Protein AF-A0A401TSN5-F1 (afdb_monomer)

Foldseek 3Di:
DLCCCVPPVVHPAAEEAEAELQNVVDVVVLVV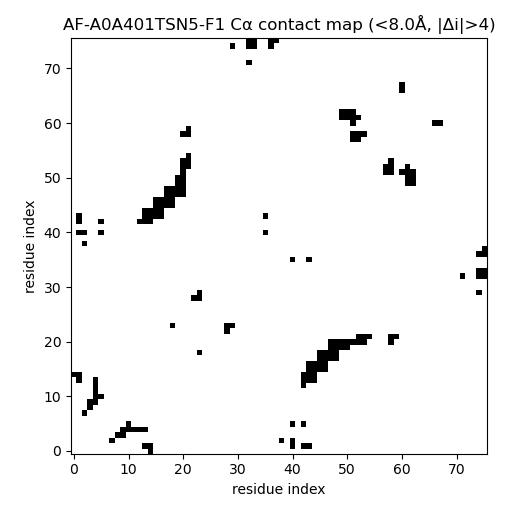LLVCVVSVSPRYHYHYPLCQDDDPGGRPCRPVVVVVVVSSVVSD

InterPro domains:
  IPR005474 Transketolase, N-terminal [PF00456] (8-55)
  IPR029061 Thiamin diphosphate-binding fold [SSF52518] (1-76)
  IPR051424 Transketolase-like [PTHR43195] (1-76)

Organism: Chiloscyllium punctatum (NCBI:txid137246)

Secondary structure (DSSP, 8-state):
-HHHIIIII-----EEEEEETTGGGSHHHHHHHHHHHHTT-TTEEEEEE--SB-SSSB-TTTT-HHHHHHHHHHT-

Radius of gyration: 13.78 Å; Cα contacts (8 Å, |Δi|>4): 89; chains: 1; bounding box: 30×22×36 Å

Nearest PDB structures (foldseek):
  4kxw-assembly1_A  TM=1.008E+00  e=6.211E-10  Homo sapiens
  6rjb-assembly1_B  TM=1.009E+00  e=1.056E-09  Homo sapiens
  6ha3-assembly1_A  TM=1.008E+00  e=1.288E-09  Homo sapiens
  3ooy-assembly1_A  TM=1.008E+00  e=1.794E-09  Homo sapiens
  6yak-assembly1_CCC  TM=9.016E-01  e=2.131E-03  Carboxydothermus hydrogenoformans

Mean predicted aligned error: 1.94 Å

Structure (mmCIF, N/CA/C/O backbone):
data_AF-A0A401TSN5-F1
#
_entry.id   AF-A0A401TSN5-F1
#
loop_
_atom_site.group_PDB
_atom_site.id
_atom_site.type_symbol
_atom_site.label_atom_id
_atom_site.label_alt_id
_atom_site.label_comp_id
_atom_site.label_asym_id
_atom_site.label_entity_id
_atom_site.label_seq_id
_atom_site.pdbx_PDB_ins_code
_atom_site.Cartn_x
_atom_site.Cartn_y
_atom_site.Cartn_z
_atom_site.occupancy
_atom_site.B_iso_or_equiv
_atom_site.auth_seq_id
_atom_site.auth_comp_id
_atom_site.auth_asym_id
_atom_site.auth_atom_id
_atom_site.pdbx_PDB_model_num
ATOM 1 N N . MET A 1 1 ? -4.694 8.386 9.805 1.00 97.69 1 MET A N 1
ATOM 2 C CA . MET A 1 1 ? -6.156 8.325 9.565 1.00 97.69 1 MET A CA 1
ATOM 3 C C . MET A 1 1 ? -6.742 6.964 9.932 1.00 97.69 1 MET A C 1
ATOM 5 O O . MET A 1 1 ? -7.526 6.920 10.864 1.00 97.69 1 MET A O 1
ATOM 9 N N . ALA A 1 2 ? -6.348 5.855 9.289 1.00 98.75 2 ALA A N 1
ATOM 10 C CA . ALA A 1 2 ? -6.944 4.533 9.557 1.00 98.75 2 ALA A CA 1
ATOM 11 C C . ALA A 1 2 ? -6.830 4.092 11.030 1.00 98.75 2 ALA A C 1
ATOM 13 O O . ALA A 1 2 ? -7.825 3.698 11.637 1.00 98.75 2 ALA A O 1
ATOM 14 N N . TYR A 1 3 ? -5.644 4.266 11.625 1.00 98.75 3 TYR A N 1
ATOM 15 C CA . TYR A 1 3 ? -5.408 4.022 13.051 1.00 98.75 3 TYR A CA 1
ATOM 16 C C . TYR A 1 3 ? -6.360 4.828 13.946 1.00 98.75 3 TYR A C 1
ATOM 18 O O . TYR A 1 3 ? -6.979 4.277 14.851 1.00 98.75 3 TYR A O 1
ATOM 26 N N . THR A 1 4 ? -6.535 6.119 13.653 1.00 98.88 4 THR A N 1
ATOM 27 C CA . THR A 1 4 ? -7.460 6.996 14.380 1.00 98.88 4 THR A CA 1
ATOM 28 C C . THR A 1 4 ? -8.901 6.516 14.273 1.00 98.88 4 THR A C 1
ATOM 30 O O . THR A 1 4 ? -9.550 6.347 15.302 1.00 98.88 4 THR A O 1
ATOM 33 N N . GLY A 1 5 ? -9.365 6.200 13.061 1.00 98.75 5 GLY A N 1
ATOM 34 C CA . GLY A 1 5 ? -10.718 5.690 12.834 1.00 98.75 5 GLY A CA 1
ATOM 35 C C . GLY A 1 5 ? -11.012 4.412 13.611 1.00 98.75 5 GLY A C 1
ATOM 36 O O . GLY A 1 5 ? -12.088 4.274 14.189 1.00 98.75 5 GLY A O 1
ATOM 37 N N . LYS A 1 6 ? -10.027 3.509 13.684 1.00 98.62 6 LYS A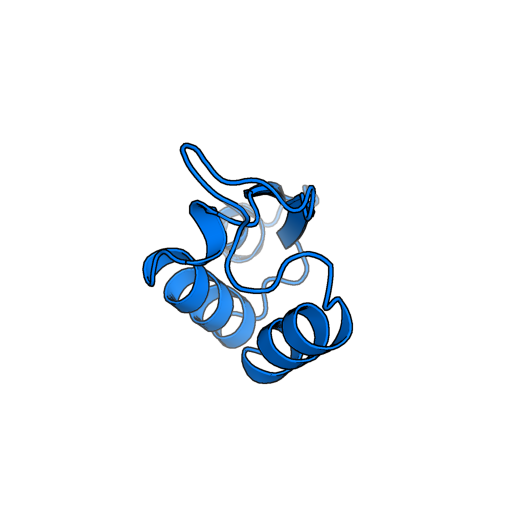 N 1
ATOM 38 C CA . LYS A 1 6 ? -10.155 2.223 14.372 1.00 98.62 6 LYS A CA 1
ATOM 39 C C . LYS A 1 6 ? -10.081 2.345 15.895 1.00 98.62 6 LYS A C 1
ATOM 41 O O . LYS A 1 6 ? -10.912 1.768 16.592 1.00 98.62 6 LYS A O 1
ATOM 46 N N . TYR A 1 7 ? -9.089 3.065 16.416 1.00 98.50 7 TYR A N 1
ATOM 47 C CA . TYR A 1 7 ? -8.741 3.011 17.840 1.00 98.50 7 TYR A CA 1
ATOM 48 C C . TYR A 1 7 ? -9.229 4.203 18.664 1.00 98.50 7 TYR A C 1
ATOM 50 O O . TYR A 1 7 ? -9.439 4.043 19.866 1.00 98.50 7 TYR A O 1
ATOM 58 N N . PHE A 1 8 ? -9.438 5.366 18.046 1.00 98.62 8 PHE A N 1
ATOM 59 C CA . PHE A 1 8 ? -9.858 6.580 18.748 1.00 98.62 8 PHE A CA 1
ATOM 60 C C . PHE A 1 8 ? -11.306 6.944 18.426 1.00 98.62 8 PHE A C 1
ATOM 62 O O . PHE A 1 8 ? -12.147 6.912 19.323 1.00 98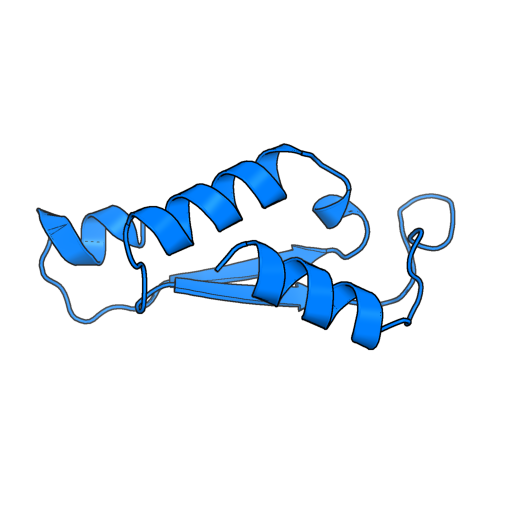.62 8 PHE A O 1
ATOM 69 N N . ASP A 1 9 ? -11.616 7.204 17.155 1.00 98.62 9 ASP A N 1
ATOM 70 C CA . ASP A 1 9 ? -12.956 7.645 16.746 1.00 98.62 9 ASP A CA 1
ATOM 71 C C . ASP A 1 9 ? -13.988 6.517 16.865 1.00 98.62 9 ASP A C 1
ATOM 73 O O . ASP A 1 9 ? -15.174 6.776 17.060 1.00 98.62 9 ASP A O 1
ATOM 77 N N . LYS A 1 10 ? -13.539 5.260 16.723 1.00 98.06 10 LYS A N 1
ATOM 78 C CA . LYS A 1 10 ? -14.392 4.063 16.635 1.00 98.06 10 LYS A CA 1
ATOM 79 C C . LYS A 1 10 ? -15.496 4.220 15.583 1.00 98.06 10 LYS A C 1
ATOM 81 O O . LYS A 1 10 ? -16.640 3.817 15.789 1.00 98.06 10 LYS A O 1
ATOM 86 N N . ALA A 1 11 ? -15.141 4.825 14.455 1.00 98.19 11 ALA A N 1
ATOM 87 C CA . ALA A 1 11 ? -16.056 5.114 13.364 1.00 98.19 11 ALA A CA 1
ATOM 88 C C . ALA A 1 11 ? -15.970 4.043 12.269 1.00 98.19 11 ALA A C 1
ATOM 90 O O . ALA A 1 11 ? -14.963 3.356 12.112 1.00 98.19 11 ALA A O 1
ATOM 91 N N . SER A 1 12 ? -17.028 3.920 11.469 1.00 98.44 12 SER A N 1
ATOM 92 C CA . SER A 1 12 ? -17.136 2.899 10.419 1.00 98.44 12 SER A CA 1
ATOM 93 C C . SER A 1 12 ? -16.447 3.272 9.100 1.00 98.44 12 SER A C 1
ATOM 95 O O . SER A 1 12 ? -16.570 2.533 8.122 1.00 98.44 12 SER A O 1
ATOM 97 N N . TYR A 1 13 ? -15.770 4.423 9.021 1.00 98.69 13 TYR A N 1
ATOM 98 C CA . TYR A 1 13 ? -15.137 4.861 7.780 1.00 98.69 13 TYR A CA 1
ATOM 99 C C . TYR A 1 13 ? -13.892 4.026 7.449 1.00 98.69 13 TYR A C 1
ATOM 101 O O . TYR A 1 13 ? -13.167 3.548 8.324 1.00 98.69 13 TYR A O 1
ATOM 109 N N . ARG A 1 14 ? -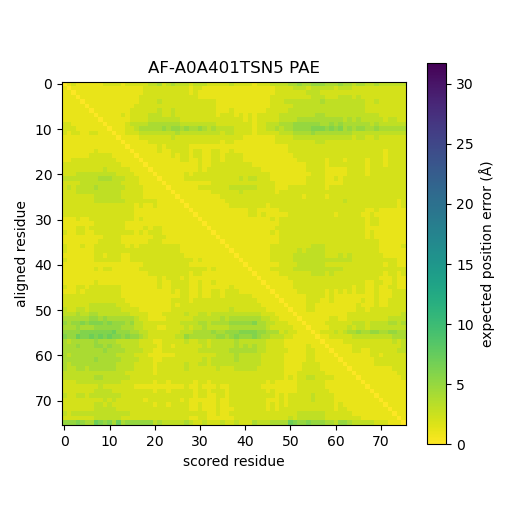13.628 3.888 6.149 1.00 98.88 14 ARG A N 1
ATOM 110 C CA . ARG A 1 14 ? -12.411 3.276 5.606 1.00 98.88 14 ARG A CA 1
ATOM 111 C C . ARG A 1 14 ? -11.512 4.349 5.011 1.00 98.88 14 ARG A C 1
ATOM 113 O O . ARG A 1 14 ? -11.989 5.404 4.599 1.00 98.88 14 ARG A O 1
ATOM 120 N N . VAL A 1 15 ? -10.220 4.059 4.948 1.00 98.88 15 VAL A N 1
ATOM 121 C CA . VAL A 1 15 ? -9.209 4.928 4.346 1.00 98.88 15 VAL A CA 1
ATOM 122 C C . VAL A 1 15 ? -8.658 4.247 3.103 1.00 98.88 15 VAL A C 1
ATOM 124 O O . VAL A 1 15 ? -8.302 3.073 3.150 1.00 98.88 15 VAL A O 1
ATOM 127 N N . TYR A 1 16 ? -8.578 4.992 2.005 1.00 98.81 16 TYR A N 1
ATOM 128 C CA . TYR A 1 16 ? -8.019 4.534 0.736 1.00 98.81 16 TYR A CA 1
ATOM 129 C C . TYR A 1 16 ? -6.827 5.419 0.378 1.00 98.81 16 TYR A C 1
ATOM 131 O O . TYR A 1 16 ? -6.912 6.640 0.505 1.00 98.81 16 TYR A O 1
ATOM 139 N N . CYS A 1 17 ? -5.727 4.807 -0.044 1.00 98.75 17 CYS A N 1
ATOM 140 C CA . CYS A 1 17 ? -4.502 5.492 -0.438 1.00 98.75 17 CYS A CA 1
ATOM 141 C C . CYS A 1 17 ? -4.050 4.958 -1.799 1.00 98.75 17 CYS A C 1
ATOM 143 O O . CYS A 1 17 ? -3.904 3.749 -1.957 1.00 98.75 17 CYS A O 1
ATOM 145 N N . LEU A 1 18 ? -3.877 5.851 -2.773 1.00 98.75 18 LEU A N 1
ATOM 146 C CA . LEU A 1 18 ? -3.308 5.534 -4.080 1.00 98.75 18 LEU A CA 1
ATOM 147 C C . LEU A 1 18 ? -1.806 5.822 -4.033 1.00 98.75 18 LEU A C 1
ATOM 149 O O . LEU A 1 18 ? -1.427 6.908 -3.605 1.00 98.75 18 LEU A O 1
ATOM 153 N N . ILE A 1 19 ? -0.994 4.859 -4.461 1.00 98.69 19 ILE A N 1
ATOM 154 C CA . ILE A 1 19 ? 0.470 4.898 -4.405 1.00 98.69 19 ILE A CA 1
ATOM 155 C C . ILE A 1 19 ? 1.004 4.604 -5.804 1.00 98.69 19 ILE A C 1
ATOM 157 O O . ILE A 1 19 ? 0.593 3.618 -6.418 1.00 98.69 19 ILE A O 1
ATOM 161 N N . GLY A 1 20 ? 1.924 5.424 -6.307 1.00 98.50 20 GLY A N 1
ATOM 162 C CA . GLY A 1 20 ? 2.587 5.150 -7.586 1.00 98.50 20 GLY A CA 1
ATOM 163 C C . GLY A 1 20 ? 3.591 3.994 -7.494 1.00 98.50 20 GLY A C 1
ATOM 164 O O . GLY A 1 20 ? 4.241 3.788 -6.468 1.00 98.50 20 GLY A O 1
ATOM 165 N N . ASP A 1 21 ? 3.798 3.252 -8.579 1.00 97.94 21 ASP A N 1
ATOM 166 C CA . ASP A 1 21 ? 4.854 2.235 -8.636 1.00 97.94 21 ASP A CA 1
ATOM 167 C C . ASP A 1 21 ? 6.266 2.806 -8.442 1.00 97.94 21 ASP A C 1
ATOM 169 O O . ASP A 1 21 ? 7.075 2.201 -7.735 1.00 97.94 21 ASP A O 1
ATOM 173 N N . GLY A 1 22 ? 6.557 3.982 -8.999 1.00 97.94 22 GLY A N 1
ATOM 174 C CA . GLY A 1 22 ? 7.790 4.722 -8.732 1.00 97.94 22 GLY A CA 1
ATOM 175 C C . GLY A 1 22 ? 7.918 5.131 -7.261 1.00 97.94 22 GLY A C 1
ATOM 176 O O . GLY A 1 22 ? 8.959 4.887 -6.650 1.00 97.94 22 GLY A O 1
ATOM 177 N N . GLU A 1 23 ? 6.838 5.668 -6.679 1.00 98.12 23 GLU A N 1
ATOM 178 C CA . GLU A 1 23 ? 6.748 6.078 -5.267 1.00 98.12 23 GLU A CA 1
ATOM 179 C C . GLU A 1 23 ? 7.000 4.905 -4.308 1.00 98.12 23 GLU A C 1
ATOM 181 O O . GLU A 1 23 ? 7.648 5.077 -3.280 1.00 98.12 23 GLU A O 1
ATOM 186 N N . SER A 1 24 ? 6.602 3.681 -4.680 1.00 97.19 24 SER A N 1
ATOM 187 C CA . SER A 1 24 ? 6.861 2.467 -3.887 1.00 97.19 24 SER A CA 1
ATOM 188 C C . SER A 1 24 ? 8.348 2.119 -3.693 1.00 97.19 24 SER A C 1
ATOM 190 O O . SER A 1 24 ? 8.676 1.188 -2.950 1.00 97.19 24 SER A O 1
ATOM 192 N N . SER A 1 25 ? 9.257 2.851 -4.344 1.00 97.12 25 SER A N 1
ATOM 193 C CA . SER A 1 25 ? 10.704 2.754 -4.116 1.00 97.12 25 SER A CA 1
ATOM 194 C C . SER A 1 25 ? 11.150 3.449 -2.825 1.00 97.12 25 SER A C 1
ATOM 196 O O . SER A 1 25 ? 12.220 3.128 -2.310 1.00 97.12 25 SER A O 1
ATOM 198 N N . GLU A 1 26 ? 10.346 4.370 -2.288 1.00 98.31 26 GLU A N 1
ATOM 199 C CA . GLU A 1 26 ? 10.636 5.061 -1.033 1.00 98.31 26 GLU A CA 1
ATOM 200 C C . GLU A 1 26 ? 10.436 4.128 0.168 1.00 98.31 26 GLU A C 1
ATOM 202 O O . GLU A 1 26 ? 9.395 3.484 0.330 1.00 98.31 26 GLU A O 1
ATOM 207 N N . GLY A 1 27 ? 11.437 4.064 1.052 1.00 98.19 27 GLY A N 1
ATOM 208 C CA . GLY A 1 27 ? 11.425 3.171 2.218 1.00 98.19 27 GLY A CA 1
ATOM 209 C C . GLY A 1 27 ? 10.254 3.425 3.174 1.00 98.19 27 GLY A C 1
ATOM 210 O O . GLY A 1 27 ? 9.719 2.487 3.764 1.00 98.19 27 GLY A O 1
ATOM 211 N N . SER A 1 28 ? 9.796 4.674 3.254 1.00 98.44 28 SER A N 1
ATOM 212 C CA . SER A 1 28 ? 8.665 5.095 4.086 1.00 98.44 28 SER A CA 1
ATOM 213 C C . SER A 1 28 ? 7.352 4.386 3.728 1.00 98.44 28 SER A C 1
ATOM 215 O O . SER A 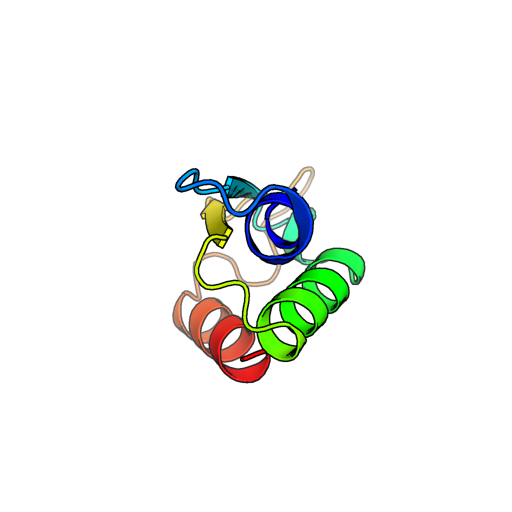1 28 ? 6.528 4.149 4.613 1.00 98.44 28 SER A O 1
ATOM 217 N N . ILE A 1 29 ? 7.162 3.971 2.468 1.00 98.56 29 ILE A N 1
ATOM 218 C CA . ILE A 1 29 ? 6.002 3.161 2.062 1.00 98.56 29 ILE A CA 1
ATOM 219 C C . ILE A 1 29 ? 6.024 1.805 2.777 1.00 98.56 29 ILE A C 1
ATOM 221 O O . ILE A 1 29 ? 5.002 1.349 3.289 1.00 98.56 29 ILE A O 1
ATOM 225 N N . TRP A 1 30 ? 7.193 1.178 2.881 1.00 98.31 30 TRP A N 1
ATOM 226 C CA . TRP A 1 30 ? 7.358 -0.131 3.517 1.00 98.31 30 TRP A CA 1
ATOM 227 C C . TRP A 1 30 ? 7.306 -0.049 5.046 1.00 98.31 30 TRP A C 1
ATOM 229 O O . TRP A 1 30 ? 6.757 -0.946 5.689 1.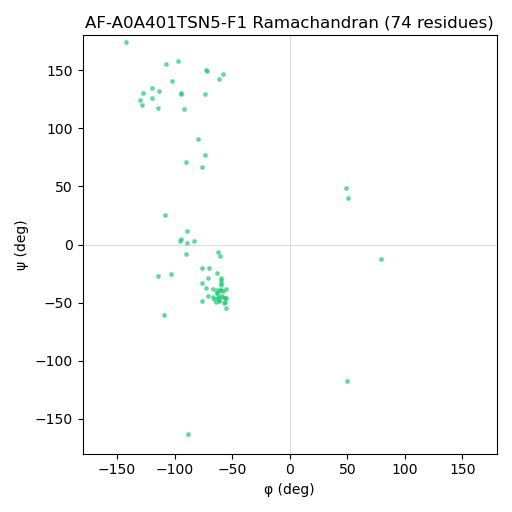00 98.31 30 TRP A O 1
ATOM 239 N N . GLU A 1 31 ? 7.781 1.053 5.632 1.00 98.75 31 GLU A N 1
ATOM 240 C CA . GLU A 1 31 ? 7.551 1.370 7.048 1.00 98.75 31 GLU A CA 1
ATOM 241 C C . GLU A 1 31 ? 6.050 1.497 7.352 1.00 98.75 31 GLU A C 1
ATOM 243 O O . GLU A 1 31 ? 5.561 0.926 8.331 1.00 98.75 31 GLU A O 1
ATOM 248 N N . ALA A 1 32 ? 5.291 2.182 6.487 1.00 98.62 32 ALA A N 1
ATOM 249 C CA . ALA A 1 32 ? 3.844 2.317 6.627 1.00 98.62 32 ALA A CA 1
ATOM 250 C C . ALA A 1 32 ? 3.102 0.979 6.449 1.00 98.62 32 ALA A C 1
ATOM 252 O O . ALA A 1 32 ? 2.157 0.710 7.194 1.00 98.62 32 ALA A O 1
ATOM 253 N N . MET A 1 33 ? 3.541 0.120 5.519 1.00 98.50 33 MET A N 1
ATOM 254 C CA . MET A 1 33 ? 3.003 -1.239 5.345 1.00 98.50 33 MET A CA 1
ATOM 255 C C . MET A 1 33 ? 3.215 -2.090 6.607 1.00 98.50 33 MET A C 1
ATOM 257 O O . MET A 1 33 ? 2.257 -2.667 7.122 1.00 98.50 33 MET A O 1
ATOM 261 N N . ALA A 1 34 ? 4.432 -2.093 7.168 1.00 98.69 34 ALA A N 1
ATOM 262 C CA . ALA A 1 34 ? 4.733 -2.793 8.420 1.00 98.69 34 ALA A CA 1
ATOM 263 C C . ALA A 1 34 ? 3.938 -2.232 9.614 1.00 98.69 34 ALA A C 1
ATOM 265 O O . ALA A 1 34 ? 3.458 -2.983 10.464 1.00 98.69 34 ALA A O 1
ATOM 266 N N . PHE A 1 35 ? 3.756 -0.908 9.685 1.00 98.81 35 PHE A N 1
ATOM 267 C CA . PHE A 1 35 ? 2.914 -0.275 10.703 1.00 98.81 35 PHE A CA 1
ATOM 268 C C . PHE A 1 35 ? 1.452 -0.725 10.579 1.00 98.81 35 PHE A C 1
ATOM 270 O O . PHE A 1 35 ? 0.809 -1.052 11.581 1.00 98.81 35 PHE A O 1
ATOM 277 N N . ALA A 1 36 ? 0.915 -0.750 9.357 1.00 98.75 36 ALA A N 1
ATOM 278 C CA . ALA A 1 36 ? -0.467 -1.130 9.102 1.00 98.75 36 ALA A CA 1
ATOM 279 C C . ALA A 1 36 ? -0.747 -2.585 9.492 1.00 98.75 36 ALA A C 1
ATOM 281 O O . ALA A 1 36 ? -1.779 -2.847 10.117 1.00 98.75 36 ALA A O 1
ATOM 282 N N . SER A 1 37 ? 0.167 -3.511 9.189 1.00 98.62 37 SER A N 1
ATOM 283 C CA . SER A 1 37 ? 0.026 -4.919 9.566 1.00 98.62 37 SER A CA 1
ATOM 284 C C . SER A 1 37 ? 0.197 -5.135 11.071 1.00 98.62 37 SER A C 1
ATOM 286 O O . SER A 1 37 ? -0.650 -5.785 11.690 1.00 98.62 37 SER A O 1
ATOM 288 N N . PHE A 1 38 ? 1.203 -4.512 11.699 1.00 98.69 38 PHE A N 1
ATOM 289 C CA . PHE A 1 38 ? 1.424 -4.590 13.148 1.00 98.69 38 PHE A CA 1
ATOM 290 C C . PHE A 1 38 ? 0.184 -4.150 13.940 1.00 98.69 38 PHE A C 1
ATOM 292 O O . PHE A 1 38 ? -0.262 -4.846 14.855 1.00 98.69 38 PHE A O 1
ATOM 299 N N . TYR A 1 39 ? -0.427 -3.031 13.542 1.00 98.75 39 TYR A N 1
ATOM 300 C CA . TYR A 1 39 ? -1.656 -2.517 14.151 1.00 98.75 39 TYR A CA 1
ATOM 301 C C . TYR A 1 39 ? -2.942 -3.051 13.509 1.00 98.75 39 TYR A C 1
ATOM 303 O O . TYR A 1 39 ? -4.025 -2.552 13.808 1.00 98.75 39 TYR A O 1
ATOM 311 N N . LYS A 1 40 ? -2.858 -4.074 12.651 1.00 98.50 40 LYS A N 1
ATOM 312 C CA . LYS A 1 40 ? -4.010 -4.763 12.051 1.00 98.50 40 LYS A CA 1
ATOM 313 C C . LYS A 1 40 ? -5.036 -3.795 11.449 1.00 98.50 40 LYS A C 1
ATOM 315 O O . LYS A 1 40 ? -6.227 -3.892 11.751 1.00 98.50 40 LYS A O 1
ATOM 320 N N . LEU A 1 41 ? -4.597 -2.827 10.647 1.00 98.75 41 LEU A N 1
ATOM 321 C CA . LEU A 1 41 ? -5.451 -1.783 10.065 1.00 98.75 41 LEU A CA 1
ATOM 322 C C . LEU A 1 41 ? -6.304 -2.308 8.892 1.00 98.75 41 LEU A C 1
ATOM 324 O O . LEU A 1 41 ? -6.165 -1.876 7.755 1.00 98.75 41 LEU A O 1
ATOM 328 N N . ASP A 1 42 ? -7.242 -3.208 9.186 1.00 98.56 42 ASP A N 1
ATOM 329 C CA . ASP A 1 42 ? -8.245 -3.772 8.260 1.00 98.56 42 ASP A CA 1
ATOM 330 C C . ASP A 1 42 ? -9.207 -2.736 7.630 1.00 98.56 42 ASP A C 1
ATOM 332 O O . ASP A 1 42 ? -9.949 -3.043 6.687 1.00 98.56 42 ASP A O 1
ATOM 336 N N . ASN A 1 43 ? -9.185 -1.492 8.116 1.00 98.81 43 ASN A N 1
ATOM 337 C CA . ASN A 1 43 ? -9.906 -0.345 7.567 1.00 98.81 43 ASN A CA 1
ATOM 338 C C . ASN A 1 43 ? -9.071 0.522 6.603 1.00 98.81 43 ASN A C 1
ATOM 340 O O . ASN A 1 43 ? -9.584 1.536 6.126 1.00 98.81 43 ASN A O 1
ATOM 344 N N . LEU A 1 44 ? -7.827 0.137 6.297 1.00 98.88 44 LEU A N 1
ATOM 345 C CA . LEU A 1 44 ? -6.970 0.764 5.286 1.00 98.88 44 LEU A CA 1
ATOM 346 C C . LEU A 1 44 ? -6.935 -0.078 4.001 1.00 98.88 44 LEU A C 1
ATOM 348 O O . LEU A 1 44 ? -6.869 -1.303 4.054 1.00 98.88 44 LEU A O 1
ATOM 352 N N . VAL A 1 45 ? -6.952 0.581 2.843 1.00 98.81 45 VAL A N 1
ATOM 353 C CA . VAL A 1 45 ? -6.692 -0.030 1.533 1.00 98.81 45 VAL A CA 1
ATOM 354 C C . VAL A 1 45 ? -5.623 0.785 0.819 1.00 98.81 45 VAL A C 1
ATOM 356 O O . VAL A 1 45 ? -5.828 1.968 0.547 1.00 98.81 45 VAL A O 1
ATOM 359 N N . ALA A 1 46 ? -4.501 0.146 0.499 1.00 98.56 46 ALA A N 1
ATOM 360 C CA . ALA A 1 46 ? -3.494 0.695 -0.398 1.00 98.56 46 ALA A CA 1
ATOM 361 C C . ALA A 1 46 ? -3.754 0.187 -1.823 1.00 98.56 46 ALA A C 1
ATOM 363 O O . ALA A 1 46 ? -3.942 -1.010 -2.039 1.00 98.56 46 ALA A O 1
ATOM 364 N N . ILE A 1 47 ? -3.785 1.100 -2.786 1.00 98.75 47 ILE A N 1
ATOM 365 C CA . ILE A 1 47 ? -3.969 0.825 -4.208 1.00 98.75 47 ILE A CA 1
ATOM 366 C C . ILE A 1 47 ? -2.665 1.218 -4.886 1.00 98.75 47 ILE A C 1
ATOM 368 O O . ILE A 1 47 ? -2.284 2.383 -4.845 1.00 98.75 47 ILE A O 1
ATOM 372 N N . PHE A 1 48 ? -1.983 0.255 -5.494 1.00 98.38 48 PHE A N 1
ATOM 373 C CA . PHE A 1 48 ? -0.759 0.517 -6.242 1.00 98.38 48 PHE A CA 1
ATOM 374 C C . PHE A 1 48 ? -1.113 0.778 -7.709 1.00 98.38 48 PHE A C 1
ATOM 376 O O . PHE A 1 48 ? -1.639 -0.112 -8.381 1.00 98.38 48 PHE A O 1
ATOM 383 N N . ASP A 1 49 ? -0.828 1.984 -8.199 1.00 98.56 49 ASP A N 1
ATOM 384 C CA . ASP A 1 49 ? -0.865 2.309 -9.624 1.00 98.56 49 ASP A CA 1
ATOM 385 C C . ASP A 1 49 ? 0.418 1.804 -10.291 1.00 98.56 49 ASP A C 1
ATOM 387 O O . ASP A 1 49 ? 1.448 2.480 -10.322 1.00 98.56 49 ASP A O 1
ATOM 391 N N . VAL A 1 50 ? 0.358 0.566 -10.784 1.00 98.38 50 VAL A N 1
ATOM 392 C CA . VAL A 1 50 ? 1.463 -0.086 -11.492 1.00 98.38 50 VAL A CA 1
ATOM 393 C C . VAL A 1 50 ? 1.358 0.203 -12.986 1.00 98.38 50 VAL A C 1
ATOM 395 O O . VAL A 1 50 ? 1.007 -0.667 -13.782 1.00 98.38 50 VAL A O 1
ATOM 398 N N . ASN A 1 51 ? 1.638 1.455 -13.355 1.00 98.25 51 ASN A N 1
ATOM 399 C CA . ASN A 1 51 ? 1.568 1.939 -14.736 1.00 98.25 51 ASN A CA 1
ATOM 400 C C . ASN A 1 51 ? 2.881 1.767 -15.529 1.00 98.25 51 ASN A C 1
ATOM 402 O O . ASN A 1 51 ? 2.929 2.132 -16.707 1.00 98.25 51 ASN A O 1
ATOM 406 N N . ARG A 1 52 ? 3.915 1.176 -14.903 1.00 98.25 52 ARG A N 1
ATOM 407 C CA . ARG A 1 52 ? 5.250 0.838 -15.431 1.00 98.25 52 ARG A CA 1
ATOM 408 C C . ARG A 1 52 ? 6.236 1.998 -15.505 1.00 98.25 52 ARG A C 1
ATOM 410 O O . ARG A 1 52 ? 7.414 1.735 -15.765 1.00 98.25 52 ARG A O 1
ATOM 417 N N . LEU A 1 53 ? 5.815 3.2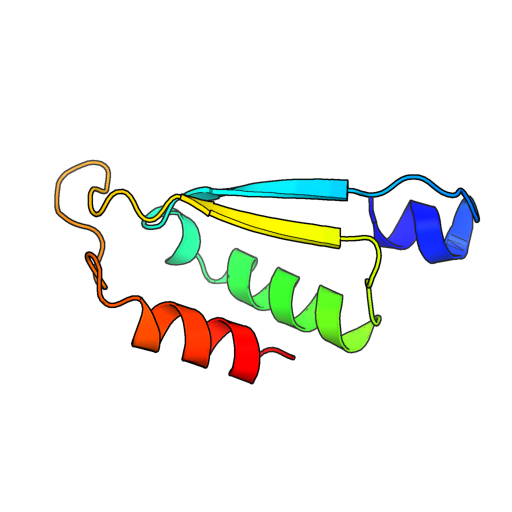47 -15.348 1.00 98.00 53 LEU A N 1
ATOM 418 C CA . LEU A 1 53 ? 6.633 4.417 -15.662 1.00 98.00 53 LEU A CA 1
ATOM 419 C C . LEU A 1 53 ? 6.858 5.292 -14.427 1.00 98.00 53 LEU A C 1
ATOM 421 O O . LEU A 1 53 ? 5.925 5.754 -13.785 1.00 98.00 53 LEU A O 1
ATOM 425 N N . GLY A 1 54 ? 8.128 5.574 -14.141 1.00 95.56 54 GLY A N 1
ATOM 426 C CA . GLY A 1 54 ? 8.528 6.643 -13.235 1.00 95.56 54 GLY A CA 1
ATOM 427 C C . GLY A 1 54 ? 8.698 7.973 -13.973 1.00 95.56 54 GLY A C 1
ATOM 428 O O . GLY A 1 54 ? 8.263 8.147 -15.110 1.00 95.56 54 GLY A O 1
ATOM 429 N N . GLN A 1 55 ? 9.381 8.923 -13.330 1.00 97.25 55 GLN A N 1
ATOM 430 C CA . GLN A 1 55 ? 9.570 10.267 -13.887 1.00 97.25 55 GLN A CA 1
ATOM 431 C C . GLN A 1 55 ? 10.431 10.282 -15.162 1.00 97.25 55 GLN A C 1
ATOM 433 O O . GLN A 1 55 ? 10.093 10.968 -16.123 1.00 97.25 55 GLN A O 1
ATOM 438 N N . SER A 1 56 ? 11.568 9.578 -15.156 1.00 97.12 56 SER A N 1
ATOM 439 C CA . SER A 1 56 ? 12.543 9.584 -16.261 1.00 97.12 56 SER A CA 1
ATOM 440 C C . SER A 1 56 ? 12.682 8.238 -16.963 1.00 97.12 56 SER A C 1
ATOM 442 O O . SER A 1 56 ? 13.044 8.193 -18.134 1.00 97.12 56 SER A O 1
ATOM 444 N N . GLU A 1 57 ? 12.405 7.143 -16.258 1.00 97.25 57 GLU A N 1
ATOM 445 C CA . GLU A 1 57 ? 12.558 5.777 -16.752 1.00 97.25 57 GLU A CA 1
ATOM 446 C C . GLU A 1 57 ? 11.428 4.882 -16.241 1.00 97.25 57 GLU A C 1
ATOM 448 O O . GLU A 1 57 ? 10.601 5.289 -15.426 1.00 97.25 57 GLU A O 1
ATOM 453 N N . ALA A 1 58 ? 11.389 3.640 -16.723 1.00 97.94 58 ALA A N 1
ATOM 454 C CA . ALA A 1 58 ? 10.458 2.646 -16.212 1.00 97.94 58 ALA A CA 1
ATOM 455 C C . ALA A 1 58 ? 10.705 2.362 -14.720 1.00 97.94 58 ALA A C 1
ATOM 457 O O . ALA A 1 58 ? 11.854 2.261 -14.288 1.00 97.94 58 ALA A O 1
ATOM 458 N N . ALA A 1 59 ? 9.629 2.158 -13.958 1.00 97.56 59 ALA A N 1
ATOM 459 C CA . ALA A 1 59 ? 9.727 1.706 -12.576 1.00 97.56 59 ALA A CA 1
ATOM 460 C C . ALA A 1 59 ? 10.475 0.355 -12.508 1.00 97.56 59 ALA A C 1
ATOM 462 O O . ALA A 1 59 ? 10.327 -0.468 -13.425 1.00 97.56 59 ALA A O 1
ATOM 463 N N . PRO A 1 60 ? 11.253 0.073 -11.442 1.00 97.56 60 PRO A N 1
ATOM 464 C CA . PRO A 1 60 ? 12.166 -1.074 -11.411 1.00 97.56 60 PRO A CA 1
ATOM 465 C C . PRO A 1 60 ? 11.503 -2.427 -11.698 1.00 97.56 60 PRO A C 1
ATOM 467 O O . PRO A 1 60 ? 12.082 -3.271 -12.382 1.00 97.56 60 PRO A O 1
ATOM 470 N N . LEU A 1 61 ? 10.278 -2.628 -11.202 1.00 97.81 61 LEU A N 1
ATOM 471 C CA . LEU A 1 61 ? 9.536 -3.882 -11.356 1.00 97.81 61 LEU A CA 1
ATOM 472 C C . LEU A 1 61 ? 8.660 -3.922 -12.615 1.00 97.81 61 LEU A C 1
ATOM 474 O O . LEU A 1 61 ? 8.148 -4.983 -12.963 1.00 97.81 61 LEU A O 1
ATOM 478 N N . LYS A 1 62 ? 8.511 -2.808 -13.342 1.00 97.88 62 LYS A N 1
ATOM 479 C CA . LYS A 1 62 ? 7.671 -2.710 -14.544 1.00 97.88 62 LYS A CA 1
ATOM 480 C C . LYS A 1 62 ? 6.262 -3.275 -14.275 1.00 97.88 62 LYS A C 1
ATOM 482 O O . LYS A 1 62 ? 5.560 -2.757 -13.425 1.00 97.88 62 LYS A O 1
ATOM 487 N N . HIS A 1 63 ? 5.863 -4.338 -14.975 1.00 98.44 63 HIS A N 1
ATOM 488 C CA . HIS A 1 63 ? 4.595 -5.049 -14.760 1.00 98.44 63 HIS A CA 1
ATOM 489 C C . HIS A 1 63 ? 4.791 -6.435 -14.117 1.00 98.44 63 HIS A C 1
ATOM 491 O O . HIS A 1 63 ? 3.976 -7.332 -14.323 1.00 98.44 63 HIS A O 1
ATOM 497 N N . ASP A 1 64 ? 5.875 -6.657 -13.369 1.00 98.31 64 ASP A N 1
ATOM 498 C CA . ASP A 1 64 ? 6.053 -7.889 -12.593 1.00 98.31 64 ASP A CA 1
ATOM 499 C C . ASP A 1 64 ? 5.135 -7.876 -11.358 1.00 98.31 64 ASP A C 1
ATOM 501 O O . ASP A 1 64 ? 5.538 -7.592 -10.226 1.00 98.31 64 ASP A O 1
ATOM 505 N N . MET A 1 65 ? 3.854 -8.153 -11.606 1.00 98.38 65 MET A N 1
ATOM 506 C CA . MET A 1 65 ? 2.796 -8.133 -10.595 1.00 98.38 65 MET A CA 1
ATOM 507 C C . MET A 1 65 ? 3.008 -9.182 -9.503 1.00 98.38 65 MET A C 1
ATOM 509 O O . MET A 1 65 ? 2.528 -9.005 -8.382 1.00 98.38 65 MET A O 1
ATOM 513 N N . ASP A 1 66 ? 3.744 -10.252 -9.802 1.00 98.56 66 ASP A N 1
ATOM 514 C CA . ASP A 1 66 ? 4.036 -11.298 -8.832 1.00 98.56 66 ASP A CA 1
ATOM 515 C C . ASP A 1 66 ? 5.042 -10.813 -7.786 1.00 98.56 66 ASP A C 1
ATOM 517 O O . ASP A 1 66 ? 4.900 -11.131 -6.604 1.00 98.56 66 ASP A O 1
ATOM 521 N N . VAL A 1 67 ? 6.037 -10.006 -8.176 1.00 98.31 67 VAL A N 1
ATOM 522 C CA . VAL A 1 67 ? 6.942 -9.376 -7.203 1.00 98.31 67 VAL A CA 1
ATOM 523 C C . VAL A 1 67 ? 6.194 -8.365 -6.336 1.00 98.31 67 VAL A C 1
ATOM 525 O O . VAL A 1 67 ? 6.374 -8.398 -5.118 1.00 98.31 67 VAL A O 1
ATOM 528 N N . TYR A 1 68 ? 5.343 -7.510 -6.917 1.00 98.38 68 TYR A N 1
ATOM 529 C CA . TYR A 1 68 ? 4.516 -6.580 -6.132 1.00 98.38 68 TYR A CA 1
ATOM 530 C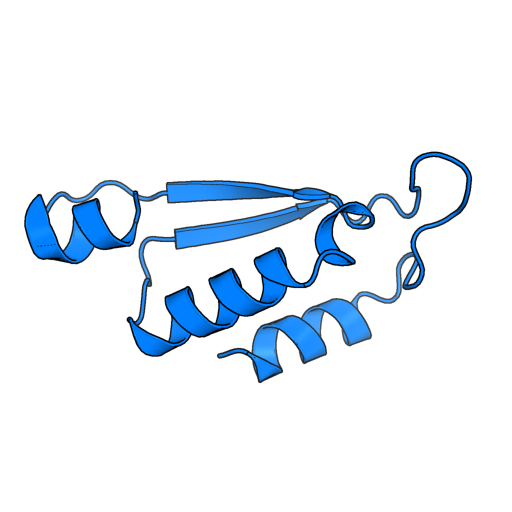 C . TYR A 1 68 ? 3.662 -7.325 -5.105 1.00 98.38 68 TYR A C 1
ATOM 532 O O . TYR A 1 68 ? 3.718 -7.004 -3.918 1.00 98.38 68 TYR A O 1
ATOM 540 N N . ARG A 1 69 ? 2.946 -8.372 -5.540 1.00 98.50 69 ARG A N 1
ATOM 541 C CA . ARG A 1 69 ? 2.132 -9.216 -4.656 1.00 98.50 69 ARG A CA 1
ATOM 542 C C . ARG A 1 69 ? 2.960 -9.792 -3.511 1.00 98.50 69 ARG A C 1
ATOM 544 O O . ARG A 1 69 ? 2.611 -9.577 -2.355 1.00 98.50 69 ARG A O 1
ATOM 551 N N . ARG A 1 70 ? 4.070 -10.472 -3.822 1.00 98.62 70 ARG A N 1
A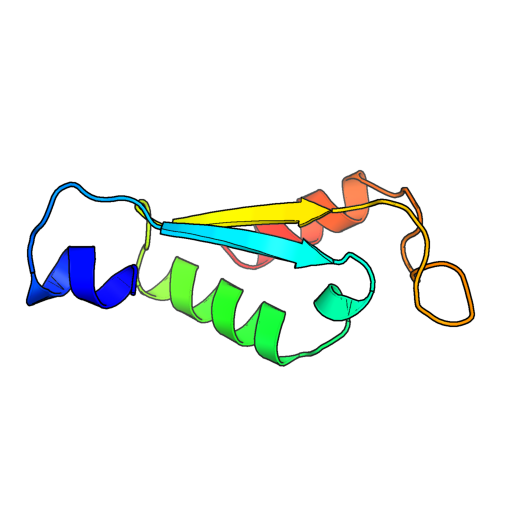TOM 552 C CA . ARG A 1 70 ? 4.920 -11.116 -2.806 1.00 98.62 70 ARG A CA 1
ATOM 553 C C . ARG A 1 70 ? 5.480 -10.118 -1.801 1.00 98.62 70 ARG A C 1
ATOM 555 O O . ARG A 1 70 ? 5.564 -10.434 -0.619 1.00 98.62 70 ARG A O 1
ATOM 562 N N . ARG A 1 71 ? 5.874 -8.923 -2.255 1.00 98.12 71 ARG A N 1
ATOM 563 C CA . ARG A 1 71 ? 6.345 -7.874 -1.348 1.00 98.12 71 ARG A CA 1
ATOM 564 C C . ARG A 1 71 ? 5.229 -7.435 -0.407 1.00 98.12 71 ARG A C 1
ATOM 566 O O . ARG A 1 71 ? 5.459 -7.443 0.795 1.00 98.12 71 ARG A O 1
ATOM 573 N N . CYS A 1 72 ? 4.036 -7.130 -0.916 1.00 97.94 72 CYS A N 1
ATOM 574 C CA . CYS A 1 72 ? 2.904 -6.763 -0.065 1.00 97.94 72 CYS A CA 1
ATOM 575 C C . CYS A 1 72 ? 2.595 -7.859 0.967 1.00 97.94 72 CYS A C 1
ATOM 577 O O . CYS A 1 72 ? 2.593 -7.563 2.154 1.00 97.94 72 CYS A O 1
ATOM 579 N N . GLU A 1 73 ? 2.464 -9.119 0.534 1.00 98.44 73 GLU A N 1
ATOM 580 C CA . GLU A 1 73 ? 2.195 -10.268 1.419 1.00 98.44 73 GLU A CA 1
ATOM 581 C C . GLU A 1 73 ? 3.283 -10.476 2.487 1.00 98.44 73 GLU A C 1
ATOM 583 O O . GLU A 1 73 ? 2.988 -10.870 3.613 1.00 98.44 73 GLU A O 1
ATOM 588 N N . SER A 1 74 ? 4.554 -10.209 2.163 1.00 98.19 74 SER A N 1
ATOM 589 C CA . SER A 1 74 ? 5.658 -10.361 3.123 1.00 98.19 74 SER A CA 1
ATOM 590 C C . SER A 1 74 ? 5.659 -9.317 4.243 1.00 98.19 74 SER A C 1
ATOM 592 O O . SER A 1 74 ? 6.260 -9.556 5.290 1.00 98.19 74 SER A O 1
ATOM 594 N N . PHE A 1 75 ? 4.986 -8.181 4.041 1.00 97.81 75 PHE A N 1
ATOM 595 C CA . PHE A 1 75 ? 4.856 -7.117 5.040 1.00 97.81 75 PHE A CA 1
ATOM 596 C C . PHE A 1 75 ? 3.570 -7.236 5.881 1.00 97.81 75 PHE A C 1
ATOM 598 O O . PHE A 1 75 ? 3.350 -6.399 6.760 1.00 97.81 75 PHE A O 1
ATOM 605 N N . GLY A 1 76 ? 2.792 -8.308 5.683 1.00 93.25 76 GLY A N 1
ATOM 606 C CA . GLY A 1 76 ? 1.590 -8.673 6.445 1.00 93.25 76 GLY A CA 1
ATOM 607 C C . GLY A 1 76 ? 0.289 -8.372 5.717 1.00 93.25 76 GLY A C 1
ATOM 608 O O . GLY A 1 76 ? -0.739 -8.321 6.428 1.00 93.25 76 GLY A O 1
#

pLDDT: mean 98.25, std 0.8, range [93.25, 98.88]

Solvent-accessible surface area (backbone atoms only — not comparable to full-atom values): 4466 Å² total; per-residue (Å²): 106,44,64,46,29,63,75,68,70,66,46,92,69,70,39,79,45,83,42,47,50,43,59,63,71,42,65,66,54,55,53,49,44,40,49,38,36,76,68,61,43,84,43,49,44,81,41,73,49,67,79,31,59,37,96,88,51,63,22,95,63,41,80,50,58,67,58,55,48,53,53,55,60,73,43,91

Sequence (76 aa):
MAYTGKYFDKASYRVYCLIGDGESSEGSIWEAMAFASFYKLDNLVAIFDVNRLGQSEAAPLKHDMDVYRRRCESFG